Protein AF-U1HKV4-F1 (afdb_monomer_lite)

pLDDT: mean 71.95, std 17.21, range [34.78, 93.62]

Foldseek 3Di:
DDDDDDDDDDDDDDPDPDDPDDDPVVVVCVVPCNPDPVSVVCVLDLDDPVLVVVLVVVQVVCVVVVHHDDPVVSQVSSLVVSCVVPPPPVPSDRRDPPND

Sequence (100 aa):
MSIVSRTRGKSSDRKNSVSLQPSKSTLWRRARDRPTLKDKAVRQQYLTPCEEEALVRYVLEYAERGYPLPAKSLRSLALVIARRRGSDDPDLHLPGKNWL

Radius of gyration: 26.12 Å; chains: 1; bounding box: 51×70×56 Å

Secondary structure (DSSP, 8-state):
-----------------------HHHHHHHTTTPPPHHHHHHHH-SS-HHHHHHHHHHHHHHHHTT-PPPHHHHHHHHHHHHHHHSTT-TT-PPPPTT--

InterPro domains:
  IPR006600 HTH CenpB-type DNA-binding domain [PS51253] (39-100)

Organism: Endocarpon pusillum (strain Z07020 / HMAS-L-300199) (NCBI:txid1263415)

Structure (mmCIF, N/CA/C/O backbone):
data_AF-U1HKV4-F1
#
_entry.id   AF-U1HKV4-F1
#
loop_
_atom_site.group_PDB
_atom_site.id
_atom_site.type_symbol
_atom_site.label_atom_id
_atom_site.label_alt_id
_atom_site.label_comp_id
_atom_site.label_asym_id
_atom_site.label_entity_id
_atom_site.label_seq_id
_atom_site.pdbx_PDB_ins_code
_atom_site.Cartn_x
_atom_site.Cartn_y
_atom_site.Cartn_z
_atom_site.occupancy
_atom_site.B_iso_or_equiv
_atom_site.auth_seq_id
_atom_site.auth_comp_id
_atom_site.auth_asym_id
_atom_site.auth_atom_id
_atom_site.pdbx_PDB_model_num
ATOM 1 N N . MET A 1 1 ? 19.786 -57.063 34.613 1.00 36.50 1 MET A N 1
ATOM 2 C CA . MET A 1 1 ? 21.023 -56.285 34.826 1.00 36.50 1 MET A CA 1
ATOM 3 C C . MET A 1 1 ? 20.673 -54.804 34.757 1.00 36.50 1 MET A C 1
ATOM 5 O O . MET A 1 1 ? 20.220 -54.355 33.714 1.00 36.50 1 MET A O 1
ATOM 9 N N . SER A 1 2 ? 20.795 -54.096 35.885 1.00 34.78 2 SER A N 1
ATOM 10 C CA . SER A 1 2 ? 20.761 -52.625 36.020 1.00 34.78 2 SER A CA 1
ATOM 11 C C . SER A 1 2 ? 21.918 -51.984 35.216 1.00 34.78 2 SER A C 1
ATOM 13 O O . SER A 1 2 ? 22.835 -52.703 34.829 1.00 34.78 2 SER A O 1
ATOM 15 N N . ILE A 1 3 ? 21.963 -50.679 34.908 1.00 37.06 3 ILE A N 1
ATOM 16 C CA . ILE A 1 3 ? 22.401 -49.586 35.805 1.00 37.06 3 ILE A CA 1
ATOM 17 C C . ILE A 1 3 ? 22.134 -48.207 35.128 1.00 37.06 3 ILE A C 1
ATOM 19 O O . ILE A 1 3 ? 22.598 -47.961 34.022 1.00 37.06 3 ILE A O 1
ATOM 23 N N . VAL A 1 4 ? 21.396 -47.338 35.838 1.00 37.72 4 VAL A N 1
ATOM 24 C CA . VAL A 1 4 ? 21.610 -45.893 36.138 1.00 37.72 4 VAL A CA 1
ATOM 25 C C . VAL A 1 4 ? 21.997 -44.887 35.027 1.00 37.72 4 VAL A C 1
ATOM 27 O O . VAL A 1 4 ? 23.113 -44.862 34.525 1.00 37.72 4 VAL A O 1
ATOM 30 N N . SER A 1 5 ? 21.052 -43.963 34.798 1.00 40.09 5 SER A N 1
ATOM 31 C CA . SER A 1 5 ? 21.111 -42.483 34.899 1.00 40.09 5 SER A CA 1
ATOM 32 C C . SER A 1 5 ? 22.405 -41.724 34.560 1.00 40.09 5 SER A C 1
ATOM 34 O O . SER A 1 5 ? 23.454 -42.040 35.099 1.00 40.09 5 SER A O 1
ATOM 36 N N . ARG A 1 6 ? 22.282 -40.546 33.914 1.00 36.94 6 ARG A N 1
ATOM 37 C CA . ARG A 1 6 ? 22.530 -39.231 34.565 1.00 36.94 6 ARG A CA 1
ATOM 38 C C . ARG A 1 6 ? 22.234 -38.051 33.632 1.00 36.94 6 ARG A C 1
ATOM 40 O O . ARG A 1 6 ? 22.686 -37.991 32.495 1.00 36.94 6 ARG A O 1
ATOM 47 N N . THR A 1 7 ? 21.523 -37.077 34.182 1.00 52.47 7 THR A N 1
ATOM 48 C CA . THR A 1 7 ? 21.344 -35.718 33.673 1.00 52.47 7 THR A CA 1
ATOM 49 C C . THR A 1 7 ? 22.683 -34.994 33.474 1.00 52.47 7 THR A C 1
ATOM 51 O O . THR A 1 7 ? 23.622 -35.152 34.257 1.00 52.47 7 THR A O 1
ATOM 54 N N . ARG A 1 8 ? 22.759 -34.114 32.471 1.00 35.16 8 ARG A N 1
ATOM 55 C CA . ARG A 1 8 ? 23.750 -33.030 32.440 1.00 35.16 8 ARG A CA 1
ATOM 56 C C . ARG A 1 8 ? 23.056 -31.720 32.104 1.00 35.16 8 ARG A C 1
ATOM 58 O O . ARG A 1 8 ? 22.986 -31.303 30.955 1.00 35.16 8 ARG A O 1
ATOM 65 N N . GLY A 1 9 ? 22.570 -31.059 33.149 1.00 42.50 9 GLY A N 1
ATOM 66 C CA . GLY A 1 9 ? 22.517 -29.609 33.123 1.00 42.50 9 GLY A CA 1
ATOM 67 C C . GLY A 1 9 ? 23.944 -29.072 33.024 1.00 42.50 9 GLY A C 1
ATOM 68 O O . GLY A 1 9 ? 24.825 -29.505 33.767 1.00 42.50 9 GLY A O 1
ATOM 69 N N . LYS A 1 10 ? 24.164 -28.131 32.110 1.00 39.22 10 LYS A N 1
ATOM 70 C CA . LYS A 1 10 ? 25.173 -27.085 32.265 1.00 39.22 10 LYS A CA 1
ATOM 71 C C . LYS A 1 10 ? 24.578 -25.789 31.737 1.00 39.22 10 LYS A C 1
ATOM 73 O O . LYS A 1 10 ? 24.539 -25.550 30.536 1.00 39.22 10 LYS A O 1
ATOM 78 N N . SER A 1 11 ? 24.114 -24.977 32.682 1.00 48.28 11 SER A N 1
ATOM 79 C CA . SER A 1 11 ? 24.131 -23.530 32.536 1.00 48.28 11 SER A CA 1
ATOM 80 C C . SER A 1 11 ? 25.567 -23.106 32.226 1.00 48.28 11 SER A C 1
ATOM 82 O O . SER A 1 11 ? 26.502 -23.521 32.916 1.00 48.28 11 SER A O 1
ATOM 84 N N . SER A 1 12 ? 25.748 -22.301 31.188 1.00 42.75 12 SER A N 1
ATOM 85 C CA . SER A 1 12 ? 26.852 -21.353 31.158 1.00 42.75 12 SER A CA 1
ATOM 86 C C . SER A 1 12 ? 26.371 -20.089 30.468 1.00 42.75 12 SER A C 1
ATOM 88 O O . SER A 1 12 ? 26.487 -19.929 29.252 1.00 42.75 12 SER A O 1
ATOM 90 N N . ASP A 1 13 ? 25.827 -19.199 31.288 1.00 48.22 13 ASP A N 1
ATOM 91 C CA . ASP A 1 13 ? 25.994 -17.764 31.120 1.00 48.22 13 ASP A CA 1
ATOM 92 C C . ASP A 1 13 ? 27.450 -17.485 30.701 1.00 48.22 13 ASP A C 1
ATOM 94 O O . ASP A 1 13 ? 28.392 -17.628 31.482 1.00 48.22 13 ASP A O 1
ATOM 98 N N . ARG A 1 14 ? 27.654 -17.141 29.430 1.00 37.59 14 ARG A N 1
ATOM 99 C CA . ARG A 1 14 ? 28.851 -16.434 28.971 1.00 37.59 14 ARG A CA 1
ATOM 100 C C . ARG A 1 14 ? 28.385 -15.213 28.208 1.00 37.59 14 ARG A C 1
ATOM 102 O O . ARG A 1 14 ? 28.307 -15.203 26.981 1.00 37.59 14 ARG A O 1
ATOM 109 N N . LYS A 1 15 ? 28.117 -14.155 28.969 1.00 49.59 15 LYS A N 1
ATOM 110 C CA . LYS A 1 15 ? 28.337 -12.791 28.496 1.00 49.59 15 LYS A CA 1
ATOM 111 C C . LYS A 1 15 ? 29.818 -12.673 28.127 1.00 49.59 15 LYS A C 1
ATOM 113 O O . LYS A 1 15 ? 30.647 -12.409 28.986 1.00 49.59 15 LYS A O 1
ATOM 118 N N . ASN A 1 16 ? 30.137 -12.901 26.858 1.00 42.75 16 ASN A N 1
ATOM 119 C CA . ASN A 1 16 ? 31.432 -12.568 26.281 1.00 42.75 16 ASN A CA 1
ATOM 120 C C . ASN A 1 16 ? 31.200 -11.526 25.187 1.00 42.75 16 ASN A C 1
ATOM 122 O O . ASN A 1 16 ? 30.844 -11.841 24.055 1.00 42.75 16 ASN A O 1
ATOM 126 N N . SER A 1 17 ? 31.397 -10.267 25.564 1.00 52.41 17 SER A N 1
ATOM 127 C CA . SER A 1 17 ? 31.663 -9.153 24.663 1.00 52.41 17 SER A CA 1
ATOM 128 C C . SER A 1 17 ? 32.893 -9.475 23.807 1.00 52.41 17 SER A C 1
ATOM 130 O O . SER A 1 17 ? 34.021 -9.400 24.291 1.00 52.41 17 SER A O 1
ATOM 132 N N . VAL A 1 18 ? 32.687 -9.868 22.550 1.00 52.19 18 VAL A N 1
ATOM 133 C CA . VAL A 1 18 ? 33.760 -10.130 21.581 1.00 52.19 18 VAL A CA 1
ATOM 134 C C . VAL A 1 18 ? 33.335 -9.542 20.237 1.00 52.19 18 VAL A C 1
ATOM 136 O O . VAL A 1 18 ? 32.324 -9.951 19.681 1.00 52.19 18 VAL A O 1
ATOM 139 N N . SER A 1 19 ? 34.088 -8.522 19.808 1.00 53.56 19 SER A N 1
ATOM 140 C CA . SER A 1 19 ? 34.187 -7.928 18.465 1.00 53.56 19 SER A CA 1
ATOM 141 C C . SER A 1 19 ? 32.917 -7.886 17.595 1.00 53.56 19 SER A C 1
ATOM 143 O O . SER A 1 19 ? 32.444 -8.885 17.066 1.00 53.56 19 SER A O 1
ATOM 145 N N . LEU A 1 20 ? 32.452 -6.661 17.318 1.00 64.38 20 LEU A N 1
ATOM 146 C CA . LEU A 1 20 ? 31.400 -6.293 16.354 1.00 64.38 20 LEU A CA 1
ATOM 147 C C . LEU A 1 20 ? 31.771 -6.609 14.885 1.00 64.38 20 LEU A C 1
ATOM 149 O O . LEU A 1 20 ? 31.509 -5.808 13.991 1.00 64.38 20 LEU A O 1
ATOM 153 N N . GLN A 1 21 ? 32.418 -7.738 14.603 1.00 67.25 21 GLN A N 1
ATOM 154 C CA . GLN A 1 21 ? 32.698 -8.163 13.239 1.00 67.25 21 GLN A CA 1
ATOM 155 C C . GLN A 1 21 ? 31.497 -8.956 12.715 1.00 67.25 21 GLN A C 1
ATOM 157 O O . GLN A 1 21 ? 31.190 -10.033 13.236 1.00 67.25 21 GLN A O 1
ATOM 162 N N . PRO A 1 22 ? 30.776 -8.437 11.703 1.00 72.44 22 PRO A N 1
ATOM 163 C CA . PRO A 1 22 ? 29.674 -9.162 11.097 1.00 72.44 22 PRO A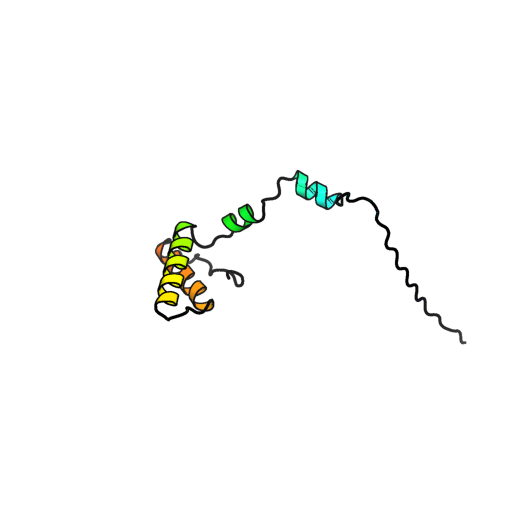 CA 1
ATOM 164 C C . PRO A 1 22 ? 30.178 -10.497 10.546 1.00 72.44 22 PRO A C 1
ATOM 166 O O . PRO A 1 22 ? 31.290 -10.587 10.027 1.00 72.44 22 PRO A O 1
ATOM 169 N N . SER A 1 23 ? 29.343 -11.533 10.610 1.00 80.81 23 SER A N 1
ATOM 170 C CA . SER A 1 23 ? 29.683 -12.834 10.030 1.00 80.81 23 SER A CA 1
ATOM 171 C C . SER A 1 23 ? 30.085 -12.713 8.547 1.00 80.81 23 SER A C 1
ATOM 173 O O . SER A 1 23 ? 29.623 -11.816 7.833 1.00 80.81 23 SER A O 1
ATOM 175 N N . LYS A 1 24 ? 30.906 -13.648 8.047 1.00 78.56 24 LYS A N 1
ATOM 176 C CA . LYS A 1 24 ? 31.353 -13.660 6.639 1.00 78.56 24 LYS A CA 1
ATOM 177 C C . LYS A 1 24 ? 30.182 -13.649 5.650 1.00 78.56 24 LYS A C 1
ATOM 179 O O . LYS A 1 24 ? 30.272 -13.005 4.610 1.00 78.56 24 LYS A O 1
ATOM 184 N N . SER A 1 25 ? 29.066 -14.300 5.984 1.00 73.75 25 SER A N 1
ATOM 185 C CA . SER A 1 25 ? 27.850 -14.284 5.162 1.00 73.75 25 SER A CA 1
ATOM 186 C C . SER A 1 25 ? 27.158 -12.915 5.173 1.00 73.75 25 SER A C 1
ATOM 188 O O . SER A 1 25 ? 26.619 -12.490 4.150 1.00 73.75 25 SER A O 1
ATOM 190 N N . THR A 1 26 ? 27.222 -12.178 6.287 1.00 74.94 26 THR A N 1
ATOM 191 C CA . THR A 1 26 ? 26.756 -10.787 6.379 1.00 74.94 26 THR A CA 1
ATOM 192 C C . THR A 1 26 ? 27.616 -9.852 5.524 1.00 74.94 26 THR A C 1
ATOM 194 O O . THR A 1 26 ? 27.063 -9.033 4.792 1.00 74.94 26 THR A O 1
ATOM 197 N N . LEU A 1 27 ? 28.947 -9.993 5.556 1.00 79.25 27 LEU A N 1
ATOM 198 C CA . LEU A 1 27 ? 29.860 -9.221 4.699 1.00 79.25 27 LEU A CA 1
ATOM 199 C C . LEU A 1 27 ? 29.664 -9.548 3.213 1.00 79.25 27 LEU A C 1
ATOM 201 O O . LEU A 1 27 ? 29.535 -8.641 2.399 1.00 79.25 27 LEU A O 1
ATOM 205 N N . TRP A 1 28 ? 29.535 -10.832 2.869 1.00 80.94 28 TRP A N 1
ATOM 206 C CA . TRP A 1 28 ? 29.255 -11.301 1.507 1.00 80.94 28 TRP A CA 1
ATOM 207 C C . TRP A 1 28 ? 27.940 -10.742 0.947 1.00 80.94 28 TRP A C 1
ATOM 209 O O . TRP A 1 28 ? 27.858 -10.439 -0.241 1.00 80.94 28 TRP A O 1
ATOM 219 N N . ARG A 1 29 ? 26.920 -10.568 1.803 1.00 70.19 29 ARG A N 1
ATOM 220 C CA . ARG A 1 29 ? 25.649 -9.918 1.443 1.00 70.19 29 ARG A CA 1
ATOM 221 C C . ARG A 1 29 ? 25.782 -8.407 1.249 1.00 70.19 29 ARG A C 1
ATOM 223 O O . ARG A 1 29 ? 25.063 -7.872 0.415 1.00 70.19 29 ARG A O 1
ATOM 230 N N . ARG A 1 30 ? 26.651 -7.730 2.008 1.00 71.38 30 ARG A N 1
ATOM 231 C CA . ARG A 1 30 ? 26.908 -6.282 1.875 1.00 71.38 30 ARG A CA 1
ATOM 232 C C . ARG A 1 30 ? 27.744 -5.961 0.636 1.00 71.38 30 ARG A C 1
ATOM 234 O O . ARG A 1 30 ? 27.408 -5.031 -0.075 1.00 71.38 30 ARG A O 1
ATOM 241 N N . ALA A 1 31 ? 28.763 -6.770 0.347 1.00 77.75 31 ALA A N 1
ATOM 242 C CA . ALA A 1 31 ? 29.652 -6.612 -0.808 1.00 77.75 31 ALA A CA 1
ATOM 243 C C . ALA A 1 31 ? 28.998 -6.932 -2.169 1.00 77.75 31 ALA A C 1
ATOM 245 O O . ALA A 1 31 ? 29.657 -6.840 -3.195 1.00 77.75 31 ALA A O 1
ATOM 246 N N . ARG A 1 32 ? 27.734 -7.374 -2.186 1.00 77.69 32 ARG A N 1
ATOM 247 C CA . ARG A 1 32 ? 26.990 -7.759 -3.399 1.00 77.69 32 ARG A CA 1
ATOM 248 C C . ARG A 1 32 ? 25.880 -6.774 -3.770 1.00 77.69 32 ARG A C 1
ATOM 250 O O . ARG A 1 32 ? 24.901 -7.200 -4.373 1.00 77.69 32 ARG A O 1
ATOM 257 N N . ASP A 1 33 ? 25.996 -5.511 -3.352 1.00 68.94 33 ASP A N 1
ATOM 258 C CA . ASP A 1 33 ? 25.035 -4.433 -3.650 1.00 68.94 33 ASP A CA 1
ATOM 259 C C . ASP A 1 33 ? 23.583 -4.889 -3.525 1.00 68.94 33 ASP A C 1
ATOM 261 O O . ASP A 1 33 ? 22.750 -4.761 -4.424 1.00 68.94 33 ASP A O 1
ATOM 265 N N . ARG A 1 34 ? 23.288 -5.535 -2.393 1.00 71.25 34 ARG A N 1
ATOM 266 C CA . ARG A 1 34 ? 21.959 -6.080 -2.172 1.00 71.25 34 ARG A CA 1
ATOM 267 C C . ARG A 1 34 ? 20.968 -4.910 -2.185 1.00 71.25 34 ARG A C 1
ATOM 269 O O . ARG A 1 34 ? 21.190 -3.970 -1.420 1.00 71.25 34 ARG A O 1
ATOM 276 N N . PRO A 1 35 ? 19.881 -4.982 -2.978 1.00 69.56 35 PRO A N 1
ATOM 277 C CA . PRO A 1 35 ? 18.908 -3.903 -3.063 1.00 69.56 35 PRO A CA 1
ATOM 278 C C . PRO A 1 35 ? 18.463 -3.489 -1.668 1.00 69.56 35 PRO A C 1
ATOM 280 O O . PRO A 1 35 ? 18.199 -4.355 -0.817 1.00 69.56 35 PRO A O 1
ATOM 283 N N . THR A 1 36 ? 18.403 -2.183 -1.425 1.00 78.31 36 THR A N 1
ATOM 284 C CA . THR A 1 36 ? 17.936 -1.682 -0.138 1.00 78.31 36 THR A CA 1
ATOM 285 C C . THR A 1 36 ? 16.475 -2.083 0.070 1.00 78.31 36 THR A C 1
ATOM 287 O O . THR A 1 36 ? 15.761 -2.475 -0.858 1.00 78.31 36 THR A O 1
ATOM 290 N N . LEU A 1 37 ? 15.998 -1.989 1.312 1.00 73.31 37 LEU A N 1
ATOM 291 C CA . LEU A 1 37 ? 14.580 -2.201 1.619 1.00 73.31 37 LEU A CA 1
ATOM 292 C C . LEU A 1 37 ? 13.672 -1.298 0.768 1.00 73.31 37 LEU A C 1
ATOM 294 O O . LEU A 1 37 ? 12.618 -1.751 0.332 1.00 73.31 37 LEU A O 1
ATOM 298 N N . LYS A 1 38 ? 14.121 -0.070 0.477 1.00 75.88 38 LYS A N 1
ATOM 299 C CA . LYS A 1 38 ? 13.413 0.889 -0.376 1.00 75.88 38 LYS A CA 1
ATOM 300 C C . LYS A 1 38 ? 13.377 0.429 -1.832 1.00 75.88 38 LYS A C 1
ATOM 302 O O . LYS A 1 38 ? 12.300 0.364 -2.411 1.00 75.88 38 LYS A O 1
ATOM 307 N N . ASP A 1 39 ? 14.514 0.006 -2.385 1.00 78.19 39 ASP A N 1
ATOM 308 C CA . ASP A 1 39 ? 14.583 -0.485 -3.772 1.00 78.19 39 ASP A CA 1
ATOM 309 C C . ASP A 1 39 ? 13.720 -1.731 -3.966 1.00 78.19 39 ASP A C 1
ATOM 311 O O . ASP A 1 39 ? 13.061 -1.911 -4.989 1.00 78.19 39 ASP A O 1
ATOM 315 N N . LYS A 1 40 ? 13.692 -2.604 -2.955 1.00 80.0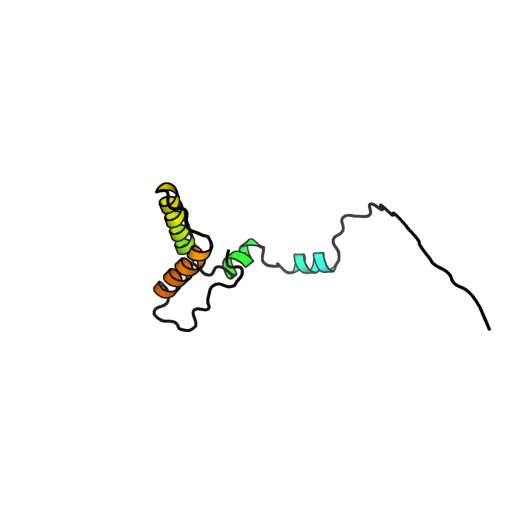0 40 LYS A N 1
ATOM 316 C CA . LYS A 1 40 ? 12.821 -3.775 -2.964 1.00 80.00 40 LYS A CA 1
ATOM 317 C C . LYS A 1 40 ? 11.343 -3.381 -2.908 1.00 80.00 40 LYS A C 1
ATOM 319 O O . LYS A 1 40 ? 10.556 -3.998 -3.617 1.00 80.00 40 LYS A O 1
ATOM 324 N N . ALA A 1 41 ? 10.979 -2.386 -2.099 1.00 76.31 41 ALA A N 1
ATOM 325 C CA . ALA A 1 41 ? 9.605 -1.902 -1.996 1.00 76.31 41 ALA A CA 1
ATOM 326 C C . ALA A 1 41 ? 9.117 -1.309 -3.324 1.00 76.31 41 ALA A C 1
ATOM 328 O O . ALA A 1 41 ? 8.069 -1.721 -3.804 1.00 76.31 41 ALA A O 1
ATOM 329 N N . VAL A 1 42 ? 9.920 -0.458 -3.974 1.00 76.69 42 VAL A N 1
ATOM 330 C CA . VAL A 1 42 ? 9.598 0.117 -5.295 1.00 76.69 42 VAL A CA 1
ATOM 331 C C . VAL A 1 42 ? 9.374 -0.982 -6.338 1.00 76.69 42 VAL A C 1
ATOM 333 O O . VAL A 1 42 ? 8.410 -0.945 -7.091 1.00 76.69 42 VAL A O 1
ATOM 336 N N . ARG A 1 43 ? 10.213 -2.028 -6.352 1.00 73.81 43 ARG A N 1
ATOM 337 C CA . ARG A 1 43 ? 10.048 -3.166 -7.279 1.00 73.81 43 ARG A CA 1
ATOM 338 C C . ARG A 1 43 ? 8.836 -4.052 -6.975 1.00 73.81 43 ARG A C 1
ATOM 340 O O . ARG A 1 43 ? 8.474 -4.870 -7.814 1.00 73.81 43 ARG A O 1
ATOM 347 N N . GLN A 1 44 ? 8.266 -3.952 -5.777 1.00 76.19 44 GLN A N 1
ATOM 348 C CA . GLN A 1 44 ? 7.107 -4.729 -5.328 1.00 76.19 44 GLN A CA 1
ATOM 349 C C . GLN A 1 44 ? 5.828 -3.884 -5.245 1.00 76.19 44 GLN A C 1
ATOM 351 O O . GLN A 1 44 ? 4.789 -4.405 -4.835 1.00 76.19 44 GLN A O 1
ATOM 356 N N . GLN A 1 45 ? 5.887 -2.605 -5.627 1.00 77.81 45 GLN A N 1
ATOM 357 C CA . GLN A 1 45 ? 4.719 -1.739 -5.681 1.00 77.81 45 GLN A CA 1
ATOM 358 C C . GLN A 1 45 ? 3.746 -2.237 -6.750 1.00 77.81 45 GLN A C 1
ATOM 360 O O . GLN A 1 45 ? 4.104 -2.468 -7.902 1.00 77.81 45 GLN A O 1
ATOM 365 N N . TYR A 1 46 ? 2.495 -2.421 -6.339 1.00 79.81 46 TYR A N 1
ATOM 366 C CA . TYR A 1 46 ? 1.410 -2.846 -7.216 1.00 79.81 46 TYR A CA 1
ATOM 367 C C . TYR A 1 46 ? 0.827 -1.660 -8.007 1.00 79.81 46 TYR A C 1
ATOM 369 O O . TYR A 1 46 ? 0.521 -1.765 -9.198 1.00 79.81 46 TYR A O 1
ATOM 377 N N . LEU A 1 47 ? 0.717 -0.509 -7.339 1.00 84.25 47 LEU A N 1
ATOM 378 C CA . LEU A 1 47 ? 0.321 0.772 -7.917 1.00 84.25 47 LEU A CA 1
ATOM 379 C C . LEU A 1 47 ? 1.558 1.593 -8.281 1.00 84.25 47 LEU A C 1
ATOM 381 O O . LEU A 1 47 ? 2.605 1.456 -7.655 1.00 84.25 47 LEU A O 1
ATOM 385 N N . THR A 1 48 ? 1.443 2.461 -9.282 1.00 86.25 48 THR A N 1
ATOM 386 C CA . THR A 1 48 ? 2.466 3.489 -9.499 1.00 86.25 48 THR A CA 1
ATOM 387 C C . THR A 1 48 ? 2.457 4.480 -8.328 1.00 86.25 48 THR A C 1
ATOM 389 O O . THR A 1 48 ? 1.412 4.671 -7.699 1.00 86.25 48 THR A O 1
ATOM 392 N N . PRO A 1 49 ? 3.579 5.163 -8.039 1.00 85.81 49 PRO A N 1
ATOM 393 C CA . PRO A 1 49 ? 3.633 6.153 -6.962 1.00 85.81 49 PRO A CA 1
ATOM 394 C C . PRO A 1 49 ? 2.536 7.227 -7.052 1.00 85.81 49 PRO A C 1
ATOM 396 O O . PRO A 1 49 ? 1.966 7.608 -6.035 1.00 85.81 49 PRO A O 1
ATOM 399 N N . CYS A 1 50 ? 2.181 7.662 -8.266 1.00 86.38 50 CYS A N 1
ATOM 400 C CA . CYS A 1 50 ? 1.106 8.633 -8.489 1.00 86.38 50 CYS A CA 1
ATOM 401 C C . CYS A 1 50 ? -0.282 8.071 -8.135 1.00 86.38 50 CYS A C 1
ATOM 403 O O . CYS A 1 50 ? -1.117 8.775 -7.571 1.00 86.38 50 CYS A O 1
ATOM 405 N N . GLU A 1 51 ? -0.537 6.801 -8.453 1.00 88.31 51 GLU A N 1
ATOM 406 C CA . GLU A 1 51 ? -1.792 6.120 -8.115 1.00 88.31 51 GLU A CA 1
ATOM 407 C C . GLU A 1 51 ? -1.927 5.889 -6.607 1.00 88.31 51 GLU A C 1
ATOM 409 O O . GLU A 1 51 ? -3.009 6.063 -6.048 1.00 88.31 51 GLU A O 1
ATOM 414 N N . GLU A 1 52 ? -0.831 5.516 -5.944 1.00 88.12 52 GLU A N 1
ATOM 415 C CA . GLU A 1 52 ? -0.790 5.347 -4.492 1.00 88.12 52 GLU A CA 1
ATOM 416 C C . GLU A 1 52 ? -1.054 6.680 -3.778 1.00 88.12 52 GLU A C 1
ATOM 418 O O . GLU A 1 52 ? -1.881 6.740 -2.868 1.00 88.12 52 GLU A O 1
ATOM 423 N N . GLU A 1 53 ? -0.442 7.770 -4.246 1.00 90.25 53 GLU A N 1
ATOM 424 C CA . GLU A 1 53 ? -0.678 9.110 -3.706 1.00 90.25 53 GLU A CA 1
ATOM 425 C C . GLU A 1 53 ? -2.144 9.546 -3.858 1.00 90.25 53 GLU A C 1
ATOM 427 O O . GLU A 1 53 ? -2.750 10.037 -2.902 1.00 90.25 53 GLU A O 1
ATOM 432 N N . ALA A 1 54 ? -2.746 9.326 -5.030 1.00 91.25 54 ALA A N 1
ATOM 433 C CA . ALA A 1 54 ? -4.156 9.634 -5.261 1.00 91.25 54 ALA A CA 1
ATOM 434 C C . ALA A 1 54 ? -5.083 8.812 -4.349 1.00 91.25 54 ALA A C 1
ATOM 436 O O . ALA A 1 54 ? -6.050 9.348 -3.802 1.00 91.25 54 ALA A O 1
ATOM 437 N N . LEU A 1 55 ? -4.773 7.527 -4.139 1.00 90.75 55 LEU A N 1
ATOM 438 C CA . LEU A 1 55 ? -5.529 6.663 -3.235 1.00 90.75 55 LEU A CA 1
ATOM 439 C C . LEU A 1 55 ? -5.430 7.141 -1.780 1.00 90.75 55 LEU A C 1
ATOM 441 O O . LEU A 1 55 ? -6.443 7.175 -1.085 1.00 90.75 55 LEU A O 1
ATOM 445 N N . VAL A 1 56 ? -4.241 7.542 -1.322 1.00 90.75 56 VAL A N 1
ATOM 446 C CA . VAL A 1 56 ? -4.043 8.074 0.036 1.00 90.75 56 VAL A CA 1
ATOM 447 C C . VAL A 1 56 ? -4.835 9.362 0.236 1.00 90.75 56 VAL A C 1
ATOM 449 O O . VAL A 1 56 ? -5.558 9.474 1.224 1.00 90.75 56 VAL A O 1
ATOM 452 N N . ARG A 1 57 ? -4.761 10.305 -0.712 1.00 93.38 57 ARG A N 1
ATOM 453 C CA . ARG A 1 57 ? -5.541 11.552 -0.653 1.00 93.38 57 ARG A CA 1
ATOM 454 C C . ARG A 1 57 ? -7.038 11.269 -0.569 1.00 93.38 57 ARG A C 1
ATOM 456 O O . ARG A 1 57 ? -7.701 11.791 0.319 1.00 93.38 57 ARG A O 1
ATOM 463 N N . TYR A 1 58 ? -7.542 10.368 -1.414 1.00 91.06 58 TYR A N 1
ATOM 464 C CA . TYR A 1 58 ? -8.942 9.949 -1.378 1.00 91.06 58 TYR A CA 1
ATOM 465 C C . TYR A 1 58 ? -9.344 9.393 -0.006 1.00 91.06 58 TYR A C 1
ATOM 467 O O . TYR A 1 58 ? -10.385 9.762 0.529 1.00 91.06 58 TYR A O 1
ATOM 475 N N . VAL A 1 59 ? -8.520 8.528 0.592 1.00 91.44 59 VAL A N 1
ATOM 476 C CA . VAL A 1 59 ? -8.803 7.926 1.905 1.00 91.44 59 VAL A CA 1
ATOM 477 C C . VAL A 1 59 ? -8.806 8.972 3.018 1.00 91.44 59 VAL A C 1
ATOM 479 O O . VAL A 1 59 ? -9.674 8.914 3.889 1.00 91.44 59 VAL A O 1
ATOM 482 N N . LEU A 1 60 ? -7.868 9.922 2.990 1.00 91.81 60 LEU A N 1
ATOM 483 C CA . LEU A 1 60 ? -7.792 11.009 3.967 1.00 91.81 60 LEU A CA 1
ATOM 484 C C . LEU A 1 60 ? -9.011 11.927 3.872 1.00 91.81 60 LEU A C 1
ATOM 486 O O . LEU A 1 60 ? -9.680 12.142 4.878 1.00 91.81 60 LEU A O 1
ATOM 490 N N . GLU A 1 61 ? -9.366 12.377 2.668 1.00 92.88 61 GLU A N 1
ATOM 491 C CA . GLU A 1 61 ? -10.565 13.193 2.450 1.00 92.88 61 GLU A CA 1
ATOM 492 C C . GLU A 1 61 ? -11.840 12.464 2.897 1.00 92.88 61 GLU A C 1
ATOM 494 O O . GLU A 1 61 ? -12.748 13.066 3.471 1.00 92.88 61 GLU A O 1
ATOM 499 N N . TYR A 1 62 ? -11.928 11.153 2.653 1.00 90.69 62 TYR A N 1
ATOM 500 C CA . TYR A 1 62 ? -13.081 10.353 3.066 1.00 90.69 62 TYR A CA 1
ATOM 501 C C . TYR A 1 62 ? -13.163 10.219 4.596 1.00 90.69 62 TYR A C 1
ATOM 503 O O . TYR A 1 62 ? -14.249 10.324 5.173 1.00 90.69 62 TYR A O 1
ATOM 511 N N . ALA A 1 63 ? -12.014 10.065 5.263 1.00 90.00 63 ALA A N 1
ATOM 512 C CA . ALA A 1 63 ? -11.923 10.037 6.719 1.00 90.00 63 ALA A CA 1
ATOM 513 C C . ALA A 1 63 ? -12.285 11.394 7.349 1.00 90.00 63 ALA A C 1
ATOM 515 O O . ALA A 1 63 ? -13.036 11.420 8.323 1.00 90.00 63 ALA A O 1
ATOM 516 N N . GLU A 1 64 ? -11.830 12.510 6.771 1.00 92.94 64 GLU A N 1
ATOM 517 C CA . GLU A 1 64 ? -12.198 13.870 7.198 1.00 92.94 64 GLU A CA 1
ATOM 518 C C . GLU A 1 64 ? -13.703 14.132 7.069 1.00 92.94 64 GLU A C 1
ATOM 520 O O . GLU A 1 64 ? -14.302 14.789 7.917 1.00 92.94 64 GLU A O 1
ATOM 525 N N . ARG A 1 65 ? -14.348 13.548 6.052 1.00 92.56 65 ARG A N 1
ATOM 526 C CA . ARG A 1 65 ? -15.809 13.586 5.869 1.00 92.56 65 ARG A CA 1
ATOM 527 C C . ARG A 1 65 ? -16.579 12.692 6.851 1.00 92.56 65 ARG A C 1
ATOM 529 O O . ARG A 1 65 ? -17.801 12.604 6.753 1.00 92.56 65 ARG A O 1
ATOM 536 N N . GLY A 1 66 ? -15.891 12.033 7.785 1.00 93.62 66 GLY A N 1
ATOM 537 C CA . GLY A 1 66 ? -16.490 11.198 8.827 1.00 93.62 66 GLY A CA 1
ATOM 538 C C . GLY A 1 66 ? -16.686 9.733 8.436 1.00 93.62 66 GLY A C 1
ATOM 539 O O . GLY A 1 66 ? -17.309 8.985 9.188 1.00 93.62 66 GLY A O 1
ATOM 540 N N . TYR A 1 67 ? -16.145 9.297 7.295 1.00 88.50 67 TYR A N 1
ATOM 541 C CA . TYR A 1 67 ? -16.262 7.919 6.824 1.00 88.50 67 TYR A CA 1
ATOM 542 C C . TYR A 1 67 ? -14.881 7.251 6.772 1.00 88.50 67 TYR A C 1
ATOM 544 O O . TYR A 1 67 ? -14.222 7.252 5.736 1.00 88.50 67 TYR A O 1
ATOM 552 N N . PRO A 1 68 ? -14.392 6.650 7.867 1.00 87.50 68 PRO A N 1
ATOM 553 C CA . PRO A 1 68 ? -13.135 5.914 7.821 1.00 87.50 68 PRO A CA 1
ATOM 554 C C . PRO A 1 68 ? -13.281 4.649 6.959 1.00 87.50 68 PRO A C 1
ATOM 556 O O . PRO A 1 68 ? -14.132 3.793 7.214 1.00 87.50 68 PRO A O 1
ATOM 559 N N . LEU A 1 69 ? -12.437 4.514 5.932 1.00 87.31 69 LEU A N 1
ATOM 560 C CA . LEU A 1 69 ? -12.423 3.333 5.067 1.00 87.31 69 LEU A CA 1
ATOM 561 C C . LEU A 1 69 ? -11.720 2.153 5.760 1.00 87.31 69 LEU A C 1
ATOM 563 O O . LEU A 1 69 ? -10.599 2.306 6.249 1.00 87.31 69 LEU A O 1
ATOM 567 N N . PRO A 1 70 ? -12.317 0.948 5.772 1.00 86.25 70 PRO A N 1
ATOM 568 C CA . PRO A 1 70 ? -11.636 -0.240 6.266 1.00 86.25 70 PRO A CA 1
ATOM 569 C C . PRO A 1 70 ? -10.397 -0.549 5.422 1.00 86.25 70 PRO A C 1
ATOM 571 O O . PRO A 1 70 ? -10.472 -0.549 4.199 1.00 86.25 70 PRO A O 1
ATOM 574 N N . ALA A 1 71 ? -9.286 -0.964 6.036 1.00 81.94 71 ALA A N 1
ATOM 575 C CA . ALA A 1 71 ? -8.083 -1.350 5.285 1.00 81.94 71 ALA A CA 1
ATOM 576 C C . ALA A 1 71 ? -8.375 -2.390 4.175 1.00 81.94 71 ALA A C 1
ATOM 578 O O . ALA A 1 71 ? -7.817 -2.332 3.086 1.00 81.94 71 ALA A O 1
ATOM 579 N N . LYS A 1 72 ? -9.350 -3.286 4.386 1.00 84.12 72 LYS A N 1
ATOM 580 C CA . LYS A 1 72 ? -9.800 -4.265 3.379 1.00 84.12 72 LYS A CA 1
ATOM 581 C C . LYS A 1 72 ? -10.304 -3.631 2.073 1.00 84.12 72 LYS A C 1
ATOM 583 O O . LYS A 1 72 ? -10.134 -4.245 1.023 1.00 84.12 72 LYS A O 1
ATOM 588 N N . SER A 1 73 ? -10.905 -2.437 2.110 1.00 84.88 73 SER A N 1
ATOM 589 C CA . SER A 1 73 ? -11.391 -1.760 0.900 1.00 84.88 73 SER A CA 1
ATOM 590 C C . SER A 1 73 ? -10.254 -1.181 0.063 1.00 84.88 73 SER A C 1
ATOM 592 O O . SER A 1 73 ? -10.399 -1.101 -1.152 1.00 84.88 73 SER A O 1
ATOM 594 N N . LEU A 1 74 ? -9.103 -0.862 0.668 1.00 87.25 74 LEU A N 1
ATOM 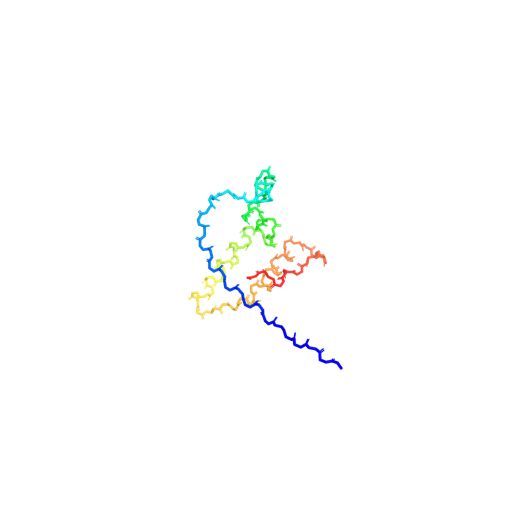595 C CA . LEU A 1 74 ? -7.915 -0.380 -0.050 1.00 87.25 74 LEU A CA 1
ATOM 596 C C . LEU A 1 74 ? -7.430 -1.397 -1.082 1.00 87.25 74 LEU A C 1
ATOM 598 O O . LEU A 1 74 ? -7.060 -1.030 -2.192 1.00 87.25 74 LEU A O 1
ATOM 602 N N . ARG A 1 75 ? -7.511 -2.691 -0.756 1.00 83.81 75 ARG A N 1
ATOM 603 C CA . ARG A 1 75 ? -7.182 -3.780 -1.683 1.00 83.81 75 ARG A CA 1
ATOM 604 C C . ARG A 1 75 ? -8.101 -3.782 -2.908 1.00 83.81 75 ARG A C 1
ATOM 606 O O . ARG A 1 75 ? -7.623 -3.934 -4.030 1.00 83.81 75 ARG A O 1
ATOM 613 N N . SER A 1 76 ? -9.404 -3.602 -2.698 1.00 86.75 76 SER A N 1
ATOM 614 C CA . SER A 1 76 ? -10.388 -3.522 -3.783 1.00 86.75 76 SER A CA 1
ATOM 615 C C . SER A 1 76 ? -10.197 -2.260 -4.622 1.00 86.75 76 SER A C 1
ATOM 617 O O . SER A 1 76 ? -10.245 -2.336 -5.845 1.00 86.75 76 SER A O 1
ATOM 619 N N . LEU A 1 77 ? -9.923 -1.117 -3.987 1.00 88.88 77 LEU A N 1
ATOM 620 C CA . LEU A 1 77 ? -9.653 0.146 -4.679 1.00 88.88 77 LEU A CA 1
ATOM 621 C C . LEU A 1 77 ? -8.377 0.061 -5.523 1.00 88.88 77 LEU A C 1
ATOM 623 O O . LEU A 1 77 ? -8.406 0.414 -6.698 1.00 88.88 77 LEU A O 1
ATOM 627 N N . ALA A 1 78 ? -7.296 -0.495 -4.975 1.00 87.62 78 ALA A N 1
ATOM 628 C CA . ALA A 1 78 ? -6.057 -0.731 -5.712 1.00 87.62 78 ALA A CA 1
ATOM 629 C C . ALA A 1 78 ? -6.278 -1.644 -6.929 1.00 87.62 78 ALA A C 1
ATOM 631 O O . ALA A 1 78 ? -5.733 -1.385 -7.998 1.00 87.62 78 ALA A O 1
ATOM 632 N N . LEU A 1 79 ? -7.116 -2.681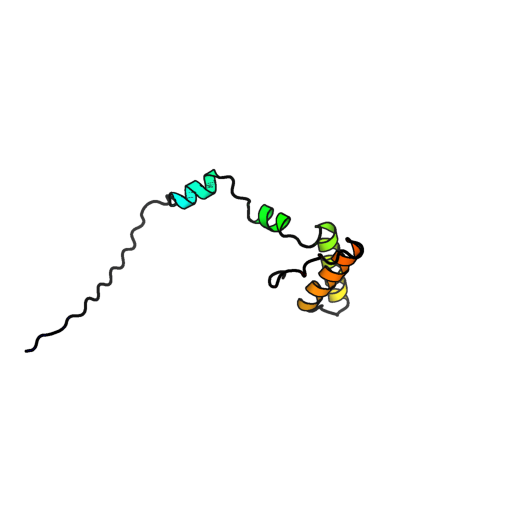 -6.807 1.00 85.50 79 LEU A N 1
ATOM 633 C CA . LEU A 1 79 ? -7.483 -3.536 -7.939 1.00 85.50 79 LEU A CA 1
ATOM 634 C C . LEU A 1 79 ? -8.255 -2.765 -9.019 1.00 85.50 79 LEU A C 1
ATOM 636 O O . LEU A 1 79 ? -7.971 -2.930 -10.201 1.00 85.50 79 LEU A O 1
ATOM 640 N N . VAL A 1 80 ? -9.218 -1.927 -8.627 1.00 87.25 80 VAL A N 1
ATOM 641 C CA . VAL A 1 80 ? -9.987 -1.098 -9.569 1.00 87.25 80 VAL A CA 1
ATOM 642 C C . VAL A 1 80 ? -9.077 -0.116 -10.305 1.00 87.25 80 VAL A C 1
ATOM 644 O O . VAL A 1 80 ? -9.203 0.026 -11.518 1.00 87.25 80 VAL A O 1
ATOM 647 N N . ILE A 1 81 ? -8.148 0.530 -9.598 1.00 88.00 81 ILE A N 1
ATOM 648 C CA . ILE A 1 81 ? -7.175 1.453 -10.196 1.00 88.00 81 ILE A CA 1
ATOM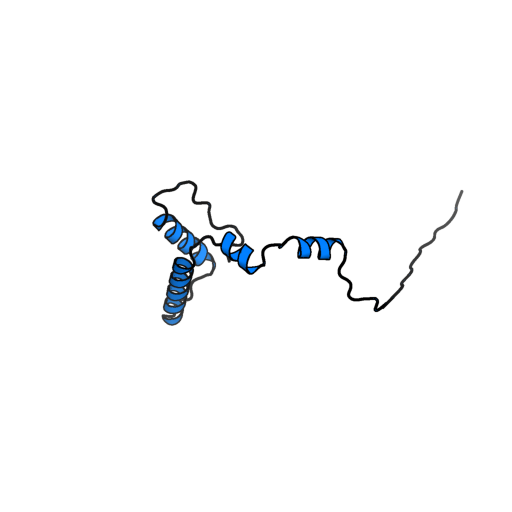 649 C C . ILE A 1 81 ? -6.270 0.701 -11.182 1.00 88.00 81 ILE A C 1
ATOM 651 O O . ILE A 1 81 ? -6.169 1.094 -12.341 1.00 88.00 81 ILE A O 1
ATOM 655 N N . ALA A 1 82 ? -5.705 -0.437 -10.771 1.00 84.25 82 ALA A N 1
ATOM 656 C CA . ALA A 1 82 ? -4.828 -1.237 -11.624 1.00 84.25 82 ALA A CA 1
ATOM 657 C C . ALA A 1 82 ? -5.528 -1.739 -12.903 1.00 84.25 82 ALA A C 1
ATOM 659 O O . ALA A 1 82 ? -4.935 -1.698 -13.978 1.00 84.25 82 ALA A O 1
ATOM 660 N N . ARG A 1 83 ? -6.806 -2.137 -12.810 1.00 83.31 83 ARG A N 1
ATOM 661 C CA . ARG A 1 83 ? -7.638 -2.512 -13.971 1.00 83.31 83 ARG A CA 1
ATOM 662 C C . ARG A 1 83 ? -7.937 -1.348 -14.908 1.00 83.31 83 ARG A C 1
ATOM 664 O O . ARG A 1 83 ? -8.067 -1.547 -16.103 1.00 83.31 83 ARG A O 1
ATOM 671 N N . ARG A 1 84 ? -8.066 -0.127 -14.386 1.00 82.69 84 ARG A N 1
ATOM 672 C CA . ARG A 1 84 ? -8.245 1.062 -15.234 1.00 82.69 84 ARG A CA 1
ATOM 673 C C . ARG A 1 84 ? -6.961 1.435 -15.971 1.00 82.69 84 ARG A C 1
ATOM 675 O O . ARG A 1 84 ? -7.041 1.987 -17.061 1.00 82.69 84 ARG A O 1
ATOM 682 N N . ARG A 1 85 ? -5.797 1.134 -15.384 1.00 76.44 85 ARG A N 1
ATOM 683 C CA . ARG A 1 85 ? -4.480 1.358 -15.995 1.00 76.44 85 ARG A CA 1
ATOM 684 C C . ARG A 1 85 ? -4.183 0.367 -17.124 1.00 76.44 85 ARG A C 1
ATOM 686 O O . ARG A 1 85 ? -3.637 0.766 -18.145 1.00 76.44 85 ARG A O 1
ATOM 693 N N . GLY A 1 86 ? -4.509 -0.911 -16.931 1.00 68.94 86 GLY A N 1
ATOM 694 C CA . GLY A 1 86 ? -4.352 -1.961 -17.940 1.00 68.94 86 GLY A CA 1
ATOM 695 C C . GLY A 1 86 ? -5.711 -2.382 -18.476 1.00 68.94 86 GLY A C 1
ATOM 696 O O . GLY A 1 86 ? -6.394 -3.147 -17.805 1.00 68.94 86 GLY A O 1
ATOM 697 N N . SER A 1 87 ? -6.101 -1.872 -19.647 1.00 57.19 87 SER A N 1
ATOM 698 C CA . SER A 1 87 ? -7.340 -2.255 -20.336 1.00 57.19 87 SER A CA 1
ATOM 699 C C . SER A 1 87 ? -7.439 -3.781 -20.439 1.00 57.19 87 SER A C 1
ATOM 701 O O . SER A 1 87 ? -6.731 -4.383 -21.237 1.00 57.19 87 SER A O 1
ATOM 703 N N . ASP A 1 88 ? -8.294 -4.373 -19.603 1.00 56.25 88 ASP A N 1
ATOM 704 C CA . ASP A 1 88 ? -8.679 -5.789 -19.581 1.00 56.25 88 ASP A CA 1
ATOM 705 C C . ASP A 1 88 ? -7.535 -6.807 -19.663 1.00 56.25 88 ASP A C 1
ATOM 707 O O . ASP A 1 88 ? -7.677 -7.843 -20.305 1.00 56.25 88 ASP A O 1
ATOM 711 N N . ASP A 1 89 ? -6.411 -6.554 -18.990 1.00 56.09 89 ASP A N 1
ATOM 712 C CA . ASP A 1 89 ? -5.357 -7.564 -18.878 1.00 56.09 89 ASP A CA 1
ATOM 713 C C . ASP A 1 89 ? -5.793 -8.642 -17.858 1.00 56.09 89 ASP A C 1
ATOM 715 O O . ASP A 1 89 ? -5.876 -8.350 -16.654 1.00 56.09 89 ASP A O 1
ATOM 719 N N . PRO A 1 90 ? -6.137 -9.876 -18.289 1.00 58.03 90 PRO A N 1
ATOM 720 C CA . PRO A 1 90 ? -6.612 -10.925 -17.385 1.00 58.03 90 PRO A CA 1
ATOM 721 C C . PRO A 1 90 ? -5.511 -11.401 -16.423 1.00 58.03 90 PRO A C 1
ATOM 723 O O . PRO A 1 90 ? -5.824 -12.007 -15.396 1.00 58.03 90 PRO A O 1
ATOM 726 N N . ASP A 1 91 ? -4.248 -11.068 -16.714 1.00 57.62 91 ASP A N 1
ATOM 727 C CA . ASP A 1 91 ? -3.067 -11.402 -15.916 1.00 57.62 91 ASP A CA 1
ATOM 728 C C . ASP A 1 91 ? -2.738 -10.354 -14.840 1.00 57.62 91 ASP A C 1
ATOM 730 O O . ASP A 1 91 ? -1.718 -10.464 -14.148 1.00 57.62 91 ASP A O 1
ATOM 734 N N . LEU A 1 92 ? -3.610 -9.355 -14.627 1.00 64.19 92 LEU A N 1
ATOM 735 C CA . LEU A 1 92 ? -3.546 -8.466 -13.465 1.00 64.19 92 LEU A CA 1
ATOM 736 C C . LEU A 1 92 ? -3.751 -9.271 -12.178 1.00 64.19 92 LEU A C 1
ATOM 738 O O . 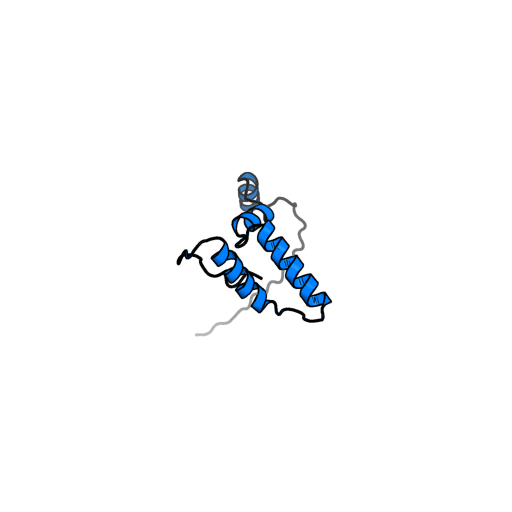LEU A 1 92 ? -4.854 -9.436 -11.647 1.00 64.19 92 LEU A O 1
ATOM 742 N N . HIS A 1 93 ? -2.634 -9.788 -11.681 1.00 64.75 93 HIS A N 1
ATOM 743 C CA . HIS A 1 93 ? -2.578 -10.611 -10.497 1.00 64.75 93 HIS A CA 1
ATOM 744 C C . HIS A 1 93 ? -3.118 -9.821 -9.310 1.00 64.75 93 HIS A C 1
ATOM 746 O O . HIS A 1 93 ? -2.748 -8.670 -9.103 1.00 64.75 93 HIS A O 1
ATOM 752 N N . LEU A 1 94 ? -3.984 -10.427 -8.500 1.00 64.75 94 LEU A N 1
ATOM 753 C CA . LEU A 1 94 ? -4.520 -9.731 -7.335 1.00 64.75 94 LEU A CA 1
ATOM 754 C C . LEU A 1 94 ? -3.368 -9.255 -6.432 1.00 64.75 94 LEU A C 1
ATOM 756 O O . LEU A 1 94 ? -2.403 -10.008 -6.237 1.00 64.75 94 LEU A O 1
ATOM 760 N N . PRO A 1 95 ? -3.486 -8.061 -5.820 1.00 65.31 95 PRO A N 1
ATOM 761 C CA . PRO A 1 95 ? -2.512 -7.605 -4.837 1.00 65.31 95 PRO A CA 1
ATOM 762 C C . PRO A 1 95 ? -2.304 -8.705 -3.787 1.00 65.31 95 PRO A C 1
ATOM 764 O O . PRO A 1 95 ? -3.270 -9.299 -3.310 1.00 65.31 95 PRO A O 1
ATOM 767 N N . GLY A 1 96 ? -1.060 -9.054 -3.453 1.00 65.25 96 GLY A N 1
ATOM 768 C CA . GLY A 1 96 ? -0.763 -10.198 -2.577 1.00 65.25 96 GLY A CA 1
ATOM 769 C C . GLY A 1 96 ? -1.442 -10.106 -1.200 1.00 65.25 96 GLY A C 1
ATOM 770 O O . GLY A 1 96 ? -1.925 -9.053 -0.791 1.00 65.25 96 GLY A O 1
ATOM 771 N N . LYS A 1 97 ? -1.518 -11.213 -0.446 1.00 62.59 97 LYS A N 1
ATOM 772 C CA . LYS A 1 97 ? -2.109 -11.244 0.918 1.00 62.59 97 LYS A CA 1
ATOM 773 C C . LYS A 1 97 ? -1.504 -10.175 1.858 1.00 62.59 97 LYS A C 1
ATOM 775 O O . LYS A 1 97 ? -2.208 -9.705 2.740 1.00 62.59 97 LYS A O 1
ATOM 780 N N . ASN A 1 98 ? -0.258 -9.763 1.597 1.00 64.81 98 ASN A N 1
ATOM 781 C CA . ASN A 1 98 ? 0.531 -8.795 2.373 1.00 64.81 98 ASN A CA 1
ATOM 782 C C . ASN A 1 98 ? 0.593 -7.389 1.730 1.00 64.81 98 ASN A C 1
ATOM 784 O O . ASN A 1 98 ? 1.586 -6.691 1.888 1.00 64.81 98 ASN A O 1
ATOM 788 N N . TRP A 1 99 ? -0.405 -7.007 0.928 1.00 67.38 99 TRP A N 1
ATOM 789 C CA . TRP A 1 99 ? -0.472 -5.696 0.253 1.00 67.38 99 TRP A CA 1
ATOM 790 C C . TRP A 1 99 ? -0.924 -4.538 1.177 1.00 67.38 99 TRP A C 1
ATOM 792 O O . TRP A 1 99 ? -1.223 -3.447 0.707 1.00 67.38 99 TRP A O 1
ATOM 802 N N . LEU A 1 100 ? -0.985 -4.759 2.492 1.00 51.44 100 LEU A N 1
ATOM 803 C CA . LEU A 1 100 ? -1.314 -3.757 3.509 1.00 51.44 100 LEU A CA 1
ATOM 804 C C . LEU A 1 100 ? -0.426 -3.951 4.733 1.00 51.44 100 LEU A C 1
ATOM 806 O O . LEU A 1 100 ? -0.191 -5.135 5.075 1.00 51.44 100 LEU A O 1
#